Protein AF-A0AAN6MDE5-F1 (afdb_monomer)

Foldseek 3Di:
DDDDDWDFADPPPRDDDDDDDDPVVVVVVVVQVVCVVVPNDDDDDPPPCPVVDDDDDLVRIPCNVVVNDPCVPVD

Mean predicted aligned error: 6.56 Å

Sequence (75 aa):
YDAVVFKQRCRTCQHLDTMRINENSYIERVAYRLKKWTGVPMETPEYNGEERGPPHESSLCEGCKARCCPMLERS

Organism: NCBI:txid2831512

Solvent-accessible surface area (backbone atoms only — not comparable to full-atom values): 5112 Å² total; per-residue (Å²): 139,89,79,89,83,71,56,63,35,41,88,88,76,62,45,81,71,86,86,86,69,62,62,69,65,50,51,52,54,52,54,51,50,54,40,49,76,73,67,46,92,69,83,82,80,83,77,69,73,80,82,60,66,81,82,89,48,65,94,41,22,48,29,39,74,67,72,71,34,93,65,63,86,76,118

pLDDT: mean 83.22, std 11.21, range [47.72, 95.31]

InterPro domains:
  IPR027377 ZAR1/RTP1-5-like, 3CxxC-type zinc finger [PF13695] (2-66)

Structure (mmCIF, N/CA/C/O backbone):
data_AF-A0AAN6MDE5-F1
#
_entry.id   AF-A0AAN6MDE5-F1
#
loop_
_atom_site.group_PDB
_atom_site.id
_atom_site.type_symbol
_atom_site.label_atom_id
_atom_site.label_alt_id
_atom_site.label_comp_id
_atom_site.label_asym_id
_atom_site.label_entity_id
_atom_site.label_seq_id
_atom_site.pdbx_PDB_ins_code
_atom_site.Cartn_x
_atom_site.Cartn_y
_atom_site.Cartn_z
_atom_site.occupancy
_atom_site.B_iso_or_equiv
_atom_site.auth_seq_id
_atom_site.auth_comp_id
_atom_site.auth_asym_id
_atom_site.auth_atom_id
_atom_site.pdbx_PD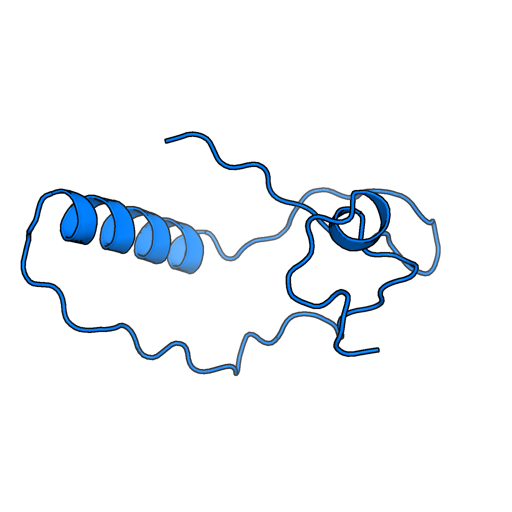B_model_num
ATOM 1 N N . TYR A 1 1 ? -6.930 -11.872 8.604 1.00 64.94 1 TYR A N 1
ATOM 2 C CA . TYR A 1 1 ? -7.249 -10.876 7.564 1.00 64.94 1 TYR A CA 1
ATOM 3 C C . TYR A 1 1 ? -6.169 -11.014 6.528 1.00 64.94 1 TYR A C 1
ATOM 5 O O . TYR A 1 1 ? -5.017 -10.761 6.860 1.00 64.94 1 TYR A O 1
ATOM 13 N N . ASP A 1 2 ? -6.551 -11.432 5.327 1.00 73.94 2 ASP A N 1
ATOM 14 C CA . ASP A 1 2 ? -5.609 -11.671 4.242 1.00 73.94 2 ASP A CA 1
ATOM 15 C C . ASP A 1 2 ? -5.788 -10.560 3.215 1.00 73.94 2 ASP A C 1
ATOM 17 O O . ASP A 1 2 ? -6.906 -10.250 2.799 1.00 73.94 2 ASP A O 1
ATOM 21 N N . ALA A 1 3 ? -4.686 -9.915 2.847 1.00 73.94 3 ALA A N 1
ATOM 22 C CA . ALA A 1 3 ? -4.681 -8.845 1.867 1.00 73.94 3 ALA A CA 1
ATOM 23 C C . ALA A 1 3 ? -3.634 -9.130 0.802 1.00 73.94 3 ALA A C 1
ATOM 25 O O . ALA A 1 3 ? -2.471 -9.387 1.107 1.00 73.94 3 ALA A O 1
ATOM 26 N N . VAL A 1 4 ? -4.050 -9.021 -0.456 1.00 82.00 4 VAL A N 1
ATOM 27 C CA . VAL A 1 4 ? -3.135 -9.000 -1.593 1.00 82.00 4 VAL A CA 1
ATOM 28 C C . VAL A 1 4 ? -2.753 -7.549 -1.853 1.00 82.00 4 VAL A C 1
ATOM 30 O O . VAL A 1 4 ? -3.621 -6.696 -2.047 1.00 82.00 4 VAL A O 1
ATOM 33 N N . VAL A 1 5 ? -1.453 -7.262 -1.849 1.00 81.62 5 VAL A N 1
ATOM 34 C CA . VAL A 1 5 ? -0.923 -5.926 -2.135 1.00 81.62 5 VAL A CA 1
ATOM 35 C C . VAL A 1 5 ? -0.247 -5.943 -3.501 1.00 81.62 5 VAL A C 1
ATOM 37 O O . VAL A 1 5 ? 0.719 -6.672 -3.720 1.00 81.62 5 VAL A O 1
ATOM 40 N N . PHE A 1 6 ? -0.759 -5.131 -4.427 1.00 87.69 6 PHE A N 1
ATOM 41 C CA . PHE A 1 6 ? -0.140 -4.916 -5.733 1.00 87.69 6 PHE A CA 1
ATOM 42 C C . PHE A 1 6 ? 0.857 -3.757 -5.683 1.00 87.69 6 PHE A C 1
ATOM 44 O O . PHE A 1 6 ? 0.678 -2.798 -4.934 1.00 87.69 6 PHE A O 1
ATOM 51 N N . LYS A 1 7 ? 1.890 -3.829 -6.525 1.00 86.56 7 LYS A N 1
ATOM 52 C CA . LYS A 1 7 ? 2.926 -2.798 -6.663 1.00 86.56 7 LYS A CA 1
ATOM 53 C C . LYS A 1 7 ? 3.109 -2.384 -8.119 1.00 86.56 7 LYS A C 1
ATOM 55 O O . LYS A 1 7 ? 2.685 -3.093 -9.034 1.00 86.56 7 LYS A O 1
ATOM 60 N N . GLN A 1 8 ? 3.741 -1.232 -8.317 1.00 89.38 8 GLN A N 1
ATOM 61 C CA . GLN A 1 8 ? 4.191 -0.799 -9.637 1.00 89.38 8 GLN A CA 1
ATOM 62 C C . GLN A 1 8 ? 5.565 -1.400 -9.931 1.00 89.38 8 GLN A C 1
ATOM 64 O O . GLN A 1 8 ? 6.412 -1.487 -9.040 1.00 89.38 8 GLN A O 1
ATOM 69 N N . ARG A 1 9 ? 5.790 -1.826 -11.173 1.00 90.94 9 ARG A N 1
ATOM 70 C CA . ARG A 1 9 ? 7.110 -2.245 -11.654 1.00 90.94 9 ARG A CA 1
ATOM 71 C C . ARG A 1 9 ? 8.050 -1.052 -11.752 1.00 90.94 9 ARG A C 1
ATOM 73 O O . ARG A 1 9 ? 7.625 0.064 -12.036 1.00 90.94 9 ARG A O 1
ATOM 80 N N . CYS A 1 10 ? 9.343 -1.306 -11.570 1.00 88.06 10 CYS A N 1
ATOM 81 C CA . CYS A 1 10 ? 10.364 -0.298 -11.829 1.00 88.06 10 CYS A CA 1
ATOM 82 C C . CYS A 1 10 ? 10.352 0.114 -13.310 1.00 88.06 10 CYS A C 1
ATOM 84 O O . CYS A 1 10 ? 10.353 -0.750 -14.187 1.00 88.06 10 CYS A O 1
ATOM 86 N N . ARG A 1 11 ? 10.404 1.422 -13.592 1.00 88.69 11 ARG A N 1
ATOM 87 C CA . ARG A 1 11 ? 10.476 1.956 -14.965 1.00 88.69 11 ARG A CA 1
ATOM 88 C C . ARG A 1 11 ? 11.698 1.440 -15.730 1.00 88.69 11 ARG A C 1
ATOM 90 O O . ARG A 1 11 ? 11.592 1.134 -16.910 1.00 88.69 11 ARG A O 1
ATOM 97 N N . THR A 1 12 ? 12.841 1.335 -15.054 1.00 89.69 12 THR A N 1
ATOM 98 C CA . THR A 1 12 ? 14.126 1.019 -15.694 1.00 89.69 12 THR A CA 1
ATOM 99 C C . THR A 1 12 ? 14.315 -0.477 -15.918 1.00 89.69 12 THR A C 1
ATOM 101 O O . THR A 1 12 ? 14.681 -0.890 -17.010 1.00 89.69 12 THR A O 1
ATOM 104 N N . CYS A 1 13 ? 14.074 -1.301 -14.894 1.00 90.38 13 CYS A N 1
ATOM 105 C CA . CYS A 1 13 ? 14.371 -2.736 -14.954 1.00 90.38 13 CYS A CA 1
ATOM 106 C C . CYS A 1 13 ? 13.129 -3.634 -15.053 1.00 90.38 13 CYS A C 1
ATOM 108 O O . CYS A 1 13 ? 13.272 -4.843 -15.173 1.00 90.38 13 CYS A O 1
ATOM 110 N N . GLN A 1 14 ? 11.914 -3.077 -14.964 1.00 88.25 14 GLN A N 1
ATOM 111 C CA . GLN A 1 14 ? 10.628 -3.797 -14.989 1.00 88.25 14 GLN A CA 1
ATOM 112 C C . GLN A 1 14 ? 10.447 -4.906 -13.934 1.00 88.25 14 GLN A C 1
ATOM 114 O O . GLN A 1 14 ? 9.438 -5.625 -13.937 1.00 88.25 14 GLN A O 1
ATOM 119 N N . HIS A 1 15 ? 11.380 -5.025 -12.990 1.00 88.00 15 HIS A N 1
ATOM 120 C CA . HIS A 1 15 ? 11.286 -5.966 -11.889 1.00 88.00 15 HIS A CA 1
ATOM 121 C C . HIS A 1 15 ? 10.373 -5.457 -10.774 1.00 88.00 15 HIS A C 1
ATOM 123 O O . HIS A 1 15 ? 10.127 -4.262 -10.584 1.00 88.00 15 HIS A O 1
ATOM 129 N N . LEU A 1 16 ? 9.863 -6.438 -10.041 1.00 86.56 16 LEU A N 1
ATOM 130 C CA . LEU A 1 16 ? 9.002 -6.301 -8.885 1.00 86.56 16 LEU A CA 1
ATOM 131 C C . LEU A 1 16 ? 9.881 -6.301 -7.626 1.00 86.56 16 LEU A C 1
ATOM 133 O O . LEU A 1 16 ? 9.989 -7.326 -6.960 1.00 86.56 16 LEU A O 1
ATOM 137 N N . ASP A 1 17 ? 10.492 -5.163 -7.302 1.00 75.12 17 ASP A N 1
ATOM 138 C CA . ASP A 1 17 ? 11.384 -5.029 -6.137 1.00 75.12 17 ASP A CA 1
ATOM 139 C C . ASP A 1 17 ? 10.640 -5.175 -4.792 1.00 75.12 17 ASP A C 1
ATOM 141 O O . ASP A 1 17 ? 9.404 -5.174 -4.737 1.00 75.12 17 ASP A O 1
ATOM 145 N N . THR A 1 18 ? 11.387 -5.334 -3.701 1.00 79.50 18 THR A N 1
ATOM 146 C CA . THR A 1 18 ? 10.880 -5.457 -2.333 1.00 79.50 18 THR A CA 1
ATOM 147 C C . THR A 1 18 ? 10.023 -4.250 -1.973 1.00 79.50 18 THR A C 1
ATOM 149 O O . THR A 1 18 ? 10.396 -3.095 -2.179 1.00 79.50 18 THR A O 1
ATOM 152 N N . MET A 1 19 ? 8.836 -4.526 -1.442 1.00 73.62 19 MET A N 1
ATOM 153 C CA . MET A 1 19 ? 7.878 -3.496 -1.077 1.00 73.62 19 MET A CA 1
ATOM 154 C C . MET A 1 19 ? 8.431 -2.659 0.081 1.00 73.62 19 MET A C 1
ATOM 156 O O . MET A 1 19 ? 8.663 -3.181 1.168 1.00 73.62 19 MET A O 1
ATOM 160 N N . ARG A 1 20 ? 8.619 -1.358 -0.150 1.00 75.25 20 ARG A N 1
ATOM 161 C CA . ARG A 1 20 ? 8.978 -0.399 0.898 1.00 75.25 20 ARG A CA 1
ATOM 162 C C . ARG A 1 20 ? 7.709 0.285 1.381 1.00 75.25 20 ARG A C 1
ATOM 164 O O . ARG A 1 20 ? 7.102 1.050 0.638 1.00 75.25 20 ARG A O 1
ATOM 171 N N . ILE A 1 21 ? 7.303 -0.020 2.606 1.00 76.69 21 ILE A N 1
ATOM 172 C CA . ILE A 1 21 ? 6.228 0.680 3.309 1.00 76.69 21 ILE A CA 1
ATOM 173 C C . ILE A 1 21 ? 6.814 1.225 4.607 1.00 76.69 21 ILE A C 1
ATOM 175 O O . ILE A 1 21 ? 7.657 0.576 5.223 1.00 76.69 21 ILE A O 1
ATOM 179 N N . ASN A 1 22 ? 6.370 2.413 5.013 1.00 82.38 22 ASN A N 1
ATOM 180 C CA . ASN A 1 22 ? 6.629 2.927 6.350 1.00 82.38 22 ASN A CA 1
ATOM 181 C C . ASN A 1 22 ? 5.947 2.001 7.372 1.00 82.38 22 ASN A C 1
ATOM 183 O O . ASN A 1 22 ? 4.719 1.926 7.431 1.00 82.38 22 ASN A O 1
ATOM 187 N N . GLU A 1 23 ? 6.752 1.265 8.137 1.00 84.44 23 GLU A N 1
ATOM 188 C CA . GLU A 1 23 ? 6.274 0.238 9.064 1.00 84.44 23 GLU A CA 1
ATOM 189 C C . GLU A 1 23 ? 5.296 0.804 10.098 1.00 84.44 23 GLU A C 1
ATOM 191 O O . GLU A 1 23 ? 4.230 0.226 10.303 1.00 84.44 23 GLU A O 1
ATOM 196 N N . ASN A 1 24 ? 5.588 1.980 10.659 1.00 85.75 24 ASN A N 1
ATOM 197 C CA . ASN A 1 24 ? 4.713 2.632 11.633 1.00 85.75 24 ASN A CA 1
ATOM 198 C C . ASN A 1 24 ? 3.349 2.961 11.013 1.00 85.75 24 ASN A C 1
ATOM 200 O O . ASN A 1 24 ? 2.315 2.563 11.548 1.00 85.75 24 ASN A O 1
ATOM 204 N N . SER A 1 25 ? 3.345 3.579 9.826 1.00 82.06 25 SER A N 1
ATOM 205 C CA . SER A 1 25 ? 2.115 3.885 9.076 1.00 82.06 25 SER A CA 1
ATOM 206 C C . SER A 1 25 ? 1.306 2.618 8.755 1.00 82.06 25 SER A C 1
ATOM 208 O O . SER A 1 25 ? 0.074 2.596 8.843 1.00 82.06 25 SER A O 1
ATOM 210 N N . TYR A 1 26 ? 1.982 1.513 8.424 1.00 83.12 26 TYR A N 1
ATOM 211 C CA . TYR A 1 26 ? 1.324 0.230 8.183 1.00 83.12 26 TYR A CA 1
ATOM 212 C C . TYR A 1 26 ? 0.687 -0.346 9.450 1.00 83.12 26 TYR A C 1
ATOM 214 O O . TYR A 1 26 ? -0.485 -0.732 9.420 1.00 83.12 26 TYR A O 1
ATOM 222 N N . ILE A 1 27 ? 1.432 -0.375 10.558 1.00 88.62 27 ILE A N 1
ATOM 223 C CA . ILE A 1 27 ? 0.960 -0.877 11.851 1.00 88.62 27 ILE A CA 1
ATOM 224 C C . ILE A 1 27 ? -0.260 -0.078 12.312 1.00 88.62 27 ILE A C 1
ATOM 226 O O . ILE A 1 27 ? -1.285 -0.673 12.651 1.00 88.62 27 ILE A O 1
ATOM 230 N N . GLU A 1 28 ? -0.201 1.253 12.252 1.00 88.81 28 GLU A N 1
ATOM 231 C CA . GLU A 1 28 ? -1.311 2.132 12.629 1.00 88.81 28 GLU A CA 1
ATOM 232 C C . GLU A 1 28 ? -2.564 1.862 11.790 1.00 88.81 28 GLU A C 1
ATOM 234 O O . GLU A 1 28 ? -3.665 1.707 12.328 1.00 88.81 28 GLU A O 1
ATOM 239 N N . ARG A 1 29 ? -2.408 1.710 10.469 1.00 87.12 29 ARG A N 1
ATOM 240 C CA . ARG A 1 29 ? -3.519 1.381 9.564 1.00 87.12 29 ARG A CA 1
ATOM 241 C C . ARG A 1 29 ? -4.143 0.020 9.865 1.00 87.12 29 ARG A C 1
ATOM 243 O O . ARG A 1 29 ? -5.370 -0.104 9.813 1.00 87.12 29 ARG A O 1
ATOM 250 N N . VAL A 1 30 ? -3.330 -1.001 10.138 1.00 88.81 30 VAL A N 1
ATOM 251 C CA . VAL A 1 30 ? -3.820 -2.346 10.479 1.00 88.81 30 VAL A CA 1
ATOM 252 C C . VAL A 1 30 ? -4.549 -2.315 11.822 1.00 88.81 30 VAL A C 1
ATOM 254 O O . VAL A 1 30 ? -5.684 -2.788 11.905 1.00 88.81 30 VAL A O 1
ATOM 257 N N . ALA A 1 31 ? -3.953 -1.697 12.844 1.00 92.12 31 ALA A N 1
ATOM 258 C CA . ALA A 1 31 ? -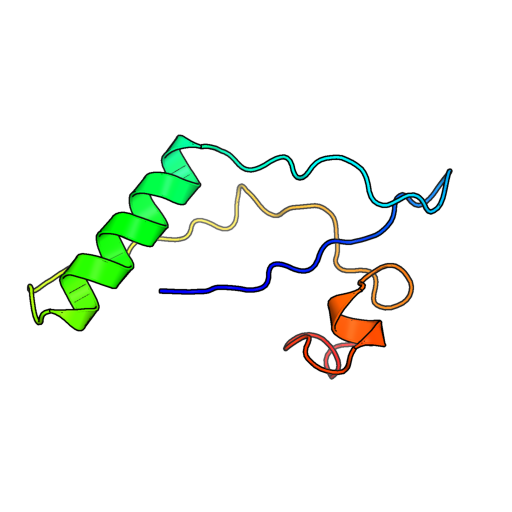4.553 -1.560 14.167 1.00 92.12 31 ALA A CA 1
ATOM 259 C C . ALA A 1 31 ? -5.892 -0.808 14.115 1.00 92.12 31 ALA A C 1
ATOM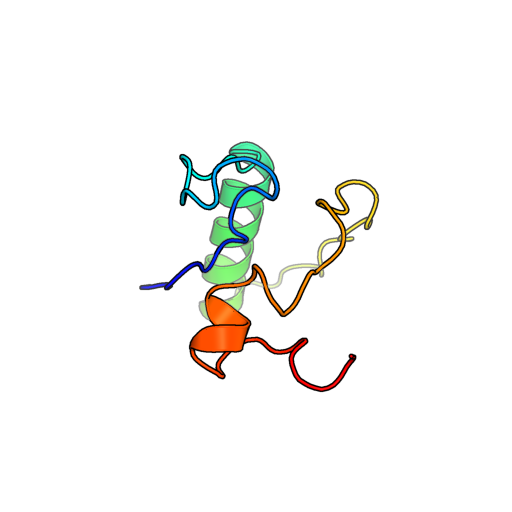 261 O O . ALA A 1 31 ? -6.873 -1.254 14.714 1.00 92.12 31 ALA A O 1
ATOM 262 N N . TYR A 1 32 ? -5.964 0.288 13.353 1.00 92.44 32 TYR A N 1
ATOM 263 C CA . TYR A 1 32 ? -7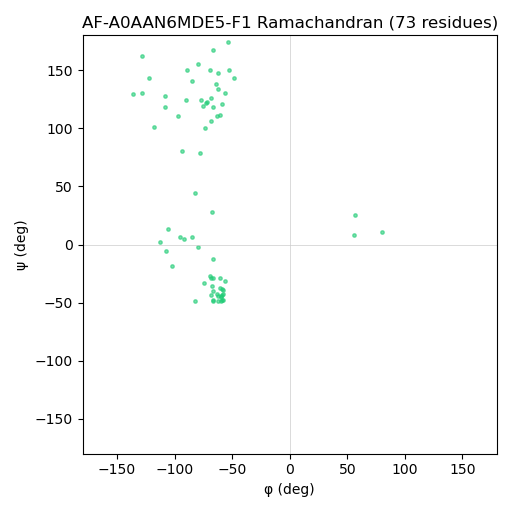.203 1.035 13.133 1.00 92.44 32 TYR A CA 1
ATOM 264 C C . TYR A 1 32 ? -8.303 0.160 12.518 1.00 92.44 32 TYR A C 1
ATOM 266 O O . TYR A 1 32 ? -9.425 0.140 13.026 1.00 92.44 32 TYR A O 1
ATOM 274 N N . ARG A 1 33 ? -7.994 -0.603 11.457 1.00 90.88 33 ARG A N 1
ATOM 275 C CA . ARG A 1 33 ? -8.978 -1.484 10.803 1.00 90.88 33 ARG A CA 1
ATOM 276 C C . ARG A 1 33 ? -9.496 -2.567 11.740 1.00 90.88 33 ARG A C 1
ATOM 278 O O . ARG A 1 33 ? -10.703 -2.775 11.793 1.00 90.88 33 ARG A O 1
ATOM 285 N N . LEU A 1 34 ? -8.606 -3.208 12.499 1.00 93.06 34 LEU A N 1
ATOM 286 C CA . LEU A 1 34 ? -8.990 -4.235 13.468 1.00 93.06 34 LEU A CA 1
ATOM 287 C C . LEU A 1 34 ? -9.943 -3.673 14.526 1.00 93.06 34 LEU A C 1
ATOM 289 O O . LEU A 1 34 ? -11.009 -4.243 14.734 1.00 93.06 34 LEU A O 1
ATOM 293 N N . LYS A 1 35 ? -9.606 -2.524 15.124 1.00 93.69 35 LYS A N 1
ATOM 294 C CA . LYS A 1 35 ? -10.467 -1.846 16.106 1.00 93.69 35 LYS A CA 1
ATOM 295 C C . LYS A 1 35 ? -11.828 -1.470 15.512 1.00 93.69 35 LYS A C 1
ATOM 297 O O . LYS A 1 35 ? -12.860 -1.719 16.128 1.00 93.69 35 LYS A O 1
ATOM 302 N N . LYS A 1 36 ? -11.855 -0.910 14.298 1.00 93.06 36 LYS A N 1
ATOM 303 C CA . LYS A 1 36 ? -13.109 -0.489 13.656 1.00 93.06 36 LYS A CA 1
ATOM 304 C C . LYS A 1 36 ? -14.015 -1.676 13.318 1.00 93.06 36 LYS A C 1
ATOM 306 O O . LYS A 1 36 ? -15.221 -1.589 13.518 1.00 93.06 36 LYS A O 1
ATOM 311 N N . TRP A 1 37 ? -13.453 -2.791 12.845 1.00 91.50 37 TRP A N 1
ATOM 312 C CA . TRP A 1 37 ? -14.226 -4.004 12.545 1.00 91.50 37 TRP A CA 1
ATOM 313 C C . TRP A 1 37 ? -14.791 -4.690 13.783 1.00 91.50 37 TRP A C 1
ATOM 315 O O . TRP A 1 37 ? -15.847 -5.307 13.692 1.00 91.50 37 TRP A O 1
ATOM 325 N N . THR A 1 38 ? -14.134 -4.561 14.936 1.00 95.31 38 THR A N 1
ATOM 326 C CA . THR A 1 38 ? -14.661 -5.071 16.209 1.00 95.31 38 THR A CA 1
ATOM 327 C C . THR A 1 38 ? -15.625 -4.099 16.896 1.00 95.31 38 THR A C 1
ATOM 329 O O . THR A 1 38 ? -16.057 -4.363 18.014 1.00 95.31 38 THR A O 1
ATOM 332 N N . GLY A 1 39 ? -15.990 -2.988 16.242 1.00 94.50 39 GLY A N 1
ATOM 333 C CA . GLY A 1 39 ? -16.962 -2.021 16.756 1.00 94.50 39 GLY A CA 1
ATOM 334 C C . GLY A 1 39 ? -16.401 -1.036 17.782 1.00 94.50 39 GLY A C 1
ATOM 335 O O . GLY A 1 39 ? -17.174 -0.309 18.403 1.00 94.50 39 GLY A O 1
ATOM 336 N N . VAL A 1 40 ? -15.078 -0.975 17.962 1.00 95.19 40 VAL A N 1
ATOM 337 C CA . VAL A 1 40 ? -14.454 0.035 18.825 1.00 95.19 40 VAL A CA 1
ATOM 338 C C . VAL A 1 40 ? -14.622 1.412 18.168 1.00 95.19 40 VAL A C 1
ATOM 340 O O . VAL A 1 40 ? -14.220 1.579 17.009 1.00 95.19 40 VAL A O 1
ATOM 343 N N . PRO A 1 41 ? -15.182 2.412 18.876 1.00 93.31 41 PRO A N 1
ATOM 344 C CA . PRO A 1 41 ? -15.255 3.776 18.372 1.00 93.31 41 PRO A CA 1
ATOM 345 C C . PRO A 1 41 ? -13.851 4.309 18.082 1.00 93.31 41 PRO 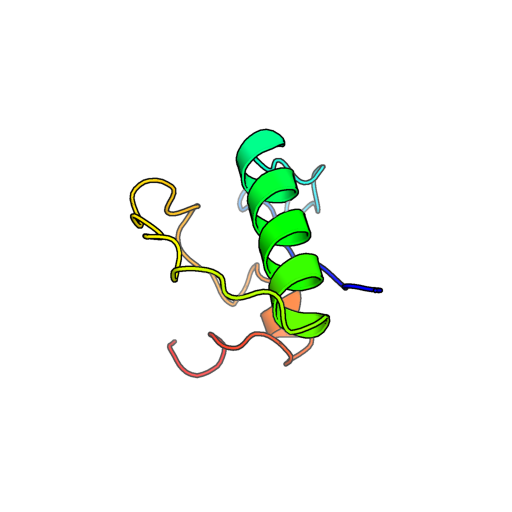A C 1
ATOM 347 O O . PRO A 1 41 ? -12.993 4.343 18.960 1.00 93.31 41 PRO A O 1
ATOM 350 N N . MET A 1 42 ? -13.614 4.699 16.833 1.00 92.94 42 MET A N 1
ATOM 351 C CA . MET A 1 42 ? -12.341 5.242 16.368 1.00 92.94 42 MET A CA 1
ATOM 352 C C . MET A 1 42 ? -12.612 6.447 15.475 1.00 92.94 42 MET A C 1
ATOM 354 O O . MET A 1 42 ? -13.390 6.342 14.513 1.00 92.94 42 MET A O 1
ATOM 358 N N . GLU A 1 43 ? -11.928 7.551 15.764 1.00 90.69 43 GLU A N 1
ATOM 359 C CA . GLU A 1 43 ? -11.879 8.725 14.895 1.00 90.69 43 GLU A CA 1
ATOM 360 C C . GLU A 1 43 ? -11.237 8.371 13.551 1.00 90.69 43 GLU A C 1
ATOM 362 O O . GLU A 1 43 ? -10.393 7.475 13.458 1.00 90.69 43 GLU A O 1
ATOM 367 N N . THR A 1 44 ? -11.686 9.028 12.483 1.00 84.94 44 THR A N 1
ATOM 368 C CA . THR A 1 44 ? -11.137 8.804 11.143 1.00 84.94 44 THR A CA 1
ATOM 369 C C . THR A 1 44 ? -9.742 9.427 11.076 1.00 84.94 44 THR A C 1
ATOM 371 O O . THR A 1 44 ? -9.640 10.633 11.283 1.00 84.94 44 THR A O 1
ATOM 374 N N . PRO A 1 45 ? -8.679 8.656 10.776 1.00 83.19 45 PRO A N 1
ATOM 375 C CA . PRO A 1 45 ? -7.337 9.209 10.675 1.00 83.19 45 PRO A CA 1
ATOM 376 C C . PRO A 1 45 ? -7.262 10.214 9.527 1.00 83.19 45 PRO A C 1
ATOM 378 O O . PRO A 1 45 ? -7.777 9.952 8.434 1.00 83.19 45 PRO A O 1
ATOM 381 N N . GLU A 1 46 ? -6.580 11.332 9.754 1.00 79.19 46 GLU A N 1
ATOM 382 C CA . GLU A 1 46 ? -6.226 12.261 8.688 1.00 79.19 46 GLU A CA 1
ATOM 383 C C . GLU A 1 46 ? -5.098 11.652 7.854 1.00 79.19 46 GLU A C 1
ATOM 385 O O . GLU A 1 46 ? -3.925 11.655 8.225 1.00 79.19 46 GLU A O 1
ATOM 390 N N . TYR A 1 47 ? -5.459 11.080 6.706 1.00 70.62 47 TYR A N 1
ATOM 391 C CA . TYR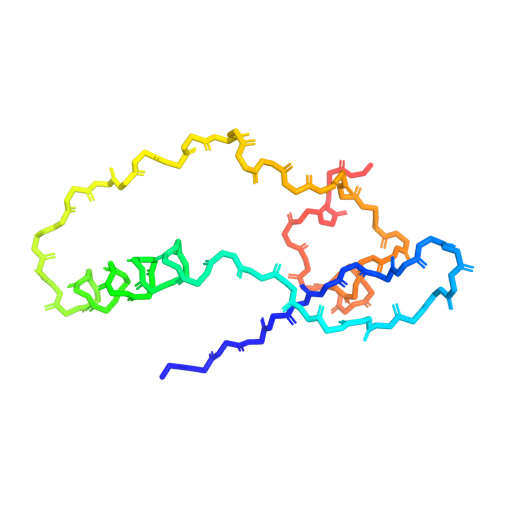 A 1 47 ? -4.480 10.644 5.719 1.00 70.62 47 TYR A CA 1
ATOM 392 C C . TYR A 1 47 ? -3.988 11.868 4.949 1.00 70.62 47 TYR A C 1
ATOM 394 O O . TYR A 1 47 ? -4.433 12.138 3.830 1.00 70.62 47 TYR A O 1
ATOM 402 N N . ASN A 1 48 ? -3.082 12.627 5.564 1.00 62.75 48 ASN A N 1
ATOM 403 C CA . ASN A 1 48 ? -2.402 13.731 4.902 1.00 62.75 48 ASN A CA 1
ATOM 404 C C . ASN A 1 48 ? -1.629 13.138 3.723 1.00 62.75 48 ASN A C 1
ATOM 406 O O . ASN A 1 48 ? -0.694 12.359 3.895 1.00 62.75 48 ASN A O 1
ATOM 410 N N . GLY A 1 49 ? -2.065 13.445 2.498 1.00 58.31 49 GLY A N 1
ATOM 411 C CA . GLY A 1 49 ? -1.495 12.917 1.253 1.00 58.31 49 GLY A CA 1
ATOM 412 C C . GLY A 1 49 ? -0.074 13.414 0.956 1.00 58.31 49 GLY A C 1
ATOM 413 O O . GLY A 1 49 ? 0.283 13.562 -0.211 1.00 58.31 49 GLY A O 1
ATOM 414 N N . GLU A 1 50 ? 0.699 13.745 1.983 1.00 54.62 50 GLU A N 1
ATOM 415 C CA . GLU A 1 50 ? 2.096 14.160 1.920 1.00 54.62 50 GLU A CA 1
ATOM 416 C C . GLU A 1 50 ? 3.003 12.957 1.634 1.00 54.62 50 GLU A C 1
ATOM 418 O O . GLU A 1 50 ? 3.924 13.068 0.832 1.00 54.62 50 GLU A O 1
ATOM 423 N N . GLU A 1 51 ? 2.651 11.760 2.121 1.00 59.88 51 GLU A N 1
ATOM 424 C CA . GLU A 1 51 ? 3.241 10.490 1.667 1.00 59.88 51 GLU A CA 1
ATOM 425 C C . GLU A 1 51 ? 2.579 9.990 0.368 1.00 59.88 51 GLU A C 1
ATOM 427 O O . GLU A 1 51 ? 2.218 8.817 0.218 1.00 59.88 51 GLU A O 1
ATOM 432 N N . ARG A 1 52 ? 2.369 10.885 -0.606 1.00 66.19 52 ARG A N 1
ATOM 433 C CA . ARG A 1 52 ? 1.977 10.456 -1.949 1.00 66.19 52 ARG A CA 1
ATOM 434 C C . ARG A 1 52 ? 3.167 9.723 -2.558 1.00 66.19 52 ARG A C 1
ATOM 436 O O . ARG A 1 52 ? 4.172 10.327 -2.921 1.00 66.19 52 ARG A O 1
ATOM 443 N N . GLY A 1 53 ? 3.041 8.398 -2.640 1.00 70.38 53 GLY A N 1
ATOM 444 C CA . GLY A 1 53 ? 3.955 7.556 -3.403 1.00 70.38 53 GLY A CA 1
ATOM 445 C C . GLY A 1 53 ? 4.088 8.037 -4.856 1.00 70.38 53 GLY A C 1
ATOM 446 O O . GLY A 1 53 ? 3.379 8.953 -5.284 1.00 70.38 53 GLY A O 1
ATOM 447 N N . PRO A 1 54 ? 4.987 7.425 -5.644 1.00 78.38 54 PRO A N 1
ATOM 448 C CA . PRO A 1 54 ? 5.170 7.811 -7.037 1.00 78.38 54 PRO A CA 1
ATOM 449 C C . PRO A 1 54 ? 3.831 7.808 -7.795 1.00 78.38 54 PRO A C 1
ATOM 451 O O . PRO A 1 54 ? 2.946 7.012 -7.456 1.00 78.38 54 PRO A O 1
ATOM 454 N N . PRO A 1 55 ? 3.679 8.665 -8.824 1.00 85.44 55 PRO A N 1
ATOM 455 C CA . PRO A 1 55 ? 2.473 8.707 -9.635 1.00 85.44 55 PRO A CA 1
ATOM 456 C C . PRO A 1 55 ? 2.043 7.316 -10.093 1.00 85.44 55 PRO A C 1
ATOM 458 O O . PRO A 1 55 ? 2.874 6.453 -10.395 1.00 85.44 55 PRO A O 1
ATOM 461 N N . HIS A 1 56 ? 0.732 7.103 -10.138 1.00 88.31 56 HIS A N 1
ATOM 462 C CA . HIS A 1 56 ? 0.192 5.841 -10.605 1.00 88.31 56 HIS A CA 1
ATOM 463 C C . HIS A 1 56 ? 0.373 5.709 -12.123 1.00 88.31 56 HIS A C 1
ATOM 465 O O . HIS A 1 56 ? -0.117 6.535 -12.888 1.00 88.31 56 HIS A O 1
ATOM 471 N N . GLU A 1 57 ? 1.047 4.649 -12.553 1.00 91.38 57 GLU A N 1
ATOM 472 C CA . GLU A 1 57 ? 1.311 4.310 -13.946 1.00 91.38 57 GLU A CA 1
ATOM 473 C C . GLU A 1 57 ? 0.649 2.978 -14.277 1.00 91.38 57 GLU A C 1
ATOM 475 O O . GLU A 1 57 ? 1.173 1.902 -13.972 1.00 91.38 57 GLU A O 1
ATOM 480 N N . SER A 1 58 ? -0.505 3.041 -14.939 1.00 90.94 58 SER A N 1
ATOM 481 C CA . 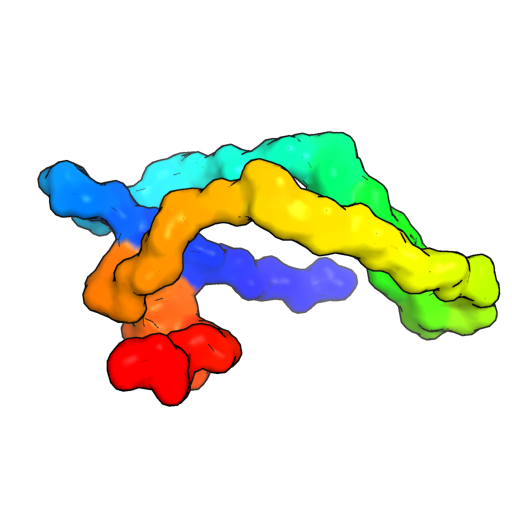SER A 1 58 ? -1.331 1.867 -15.241 1.00 90.94 58 SER A CA 1
ATOM 482 C C . SER A 1 58 ? -0.581 0.772 -16.015 1.00 90.94 58 SER A C 1
ATOM 484 O O . SER A 1 58 ? -0.847 -0.410 -15.809 1.00 90.94 58 SER A O 1
ATOM 486 N N . SER A 1 59 ? 0.393 1.136 -16.857 1.00 91.25 59 SER A N 1
ATOM 487 C CA . SER A 1 59 ? 1.238 0.191 -17.608 1.00 91.25 59 SER A CA 1
ATOM 488 C C . SER A 1 59 ? 2.211 -0.601 -16.722 1.00 91.25 59 SER A C 1
ATOM 490 O O . SER A 1 59 ? 2.586 -1.731 -17.050 1.00 91.25 59 SER A O 1
ATOM 492 N N . LEU A 1 60 ? 2.605 -0.040 -15.577 1.00 91.88 60 LEU A N 1
ATOM 493 C CA . LEU A 1 60 ? 3.543 -0.646 -14.630 1.00 91.88 60 LEU A CA 1
ATOM 494 C C . LEU A 1 60 ? 2.841 -1.249 -13.411 1.00 91.88 60 LEU A C 1
ATOM 496 O O . LEU A 1 60 ? 3.436 -2.076 -12.725 1.00 91.88 60 LEU A O 1
ATOM 500 N N . CYS A 1 61 ? 1.595 -0.867 -13.141 1.00 91.88 61 CYS A N 1
ATOM 501 C CA . CYS A 1 61 ? 0.812 -1.342 -12.007 1.00 91.88 61 CYS A CA 1
ATOM 502 C C . CYS A 1 61 ? 0.292 -2.774 -12.212 1.00 91.88 61 CYS A C 1
ATOM 504 O O . CYS A 1 61 ? -0.524 -3.042 -13.098 1.00 91.88 61 CYS A O 1
ATOM 506 N N . GLU A 1 62 ? 0.689 -3.700 -11.334 1.00 92.50 62 GLU A N 1
ATOM 507 C CA . GLU A 1 62 ? 0.205 -5.087 -11.397 1.00 92.50 62 GLU A CA 1
ATOM 508 C C . GLU A 1 62 ? -1.295 -5.200 -11.099 1.00 92.50 62 GLU A C 1
ATOM 510 O O . GLU A 1 62 ? -1.969 -6.061 -11.657 1.00 92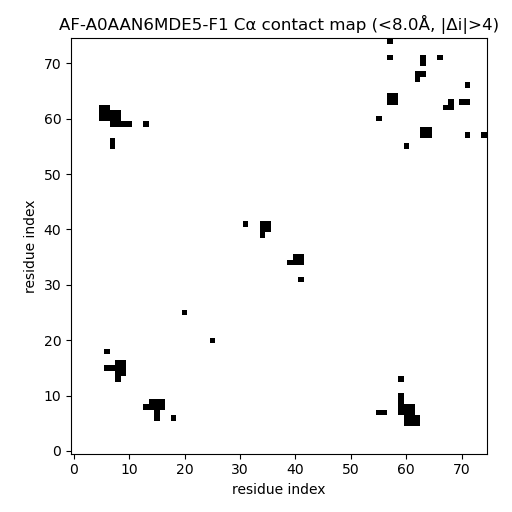.50 62 GLU A O 1
ATOM 515 N N . GLY A 1 63 ? -1.845 -4.292 -10.288 1.00 92.31 63 GLY A N 1
ATOM 516 C CA . GLY A 1 63 ? -3.282 -4.246 -10.022 1.00 92.31 63 GLY A CA 1
ATOM 517 C C . GLY A 1 63 ? -4.092 -3.852 -11.260 1.00 92.31 63 GLY A C 1
ATOM 518 O O . GLY A 1 63 ? -5.184 -4.377 -11.469 1.00 92.31 63 GLY A O 1
ATOM 519 N N . CYS A 1 64 ? -3.563 -2.953 -12.100 1.00 93.31 64 CYS A N 1
ATOM 520 C CA . CYS A 1 64 ? -4.202 -2.589 -13.366 1.00 93.31 64 CYS A CA 1
ATOM 521 C C . CYS A 1 64 ? -4.173 -3.754 -14.352 1.00 93.31 64 CYS A C 1
ATOM 523 O O . CYS A 1 64 ? -5.197 -4.068 -14.953 1.00 93.31 64 CYS A O 1
ATOM 525 N N . LYS A 1 65 ? -3.036 -4.452 -14.451 1.00 91.81 65 LYS A N 1
ATOM 526 C CA . LYS A 1 65 ? -2.917 -5.670 -15.268 1.00 91.81 65 LYS A CA 1
ATOM 527 C C . LYS A 1 65 ? -3.870 -6.771 -14.805 1.00 91.81 65 LYS A C 1
ATOM 529 O O . LYS A 1 65 ? -4.462 -7.450 -15.636 1.00 91.81 65 LYS A O 1
ATOM 534 N N . ALA A 1 66 ? -4.062 -6.898 -13.493 1.00 92.50 66 ALA A N 1
ATOM 535 C CA . ALA A 1 66 ? -5.006 -7.832 -12.887 1.00 92.50 66 ALA A CA 1
ATOM 536 C C . ALA A 1 66 ? -6.471 -7.353 -12.912 1.00 92.50 66 ALA A C 1
ATOM 538 O O . ALA A 1 66 ? -7.343 -8.083 -12.456 1.00 92.50 66 ALA A O 1
ATOM 539 N N . ARG A 1 67 ? -6.758 -6.144 -13.423 1.00 90.44 67 ARG A N 1
ATOM 540 C CA . ARG A 1 67 ? -8.094 -5.512 -13.441 1.00 90.44 67 ARG A CA 1
ATOM 541 C C . ARG A 1 67 ? -8.765 -5.350 -12.067 1.00 90.44 67 ARG A C 1
ATOM 543 O O . ARG A 1 67 ? -9.980 -5.229 -11.984 1.00 90.44 67 ARG A O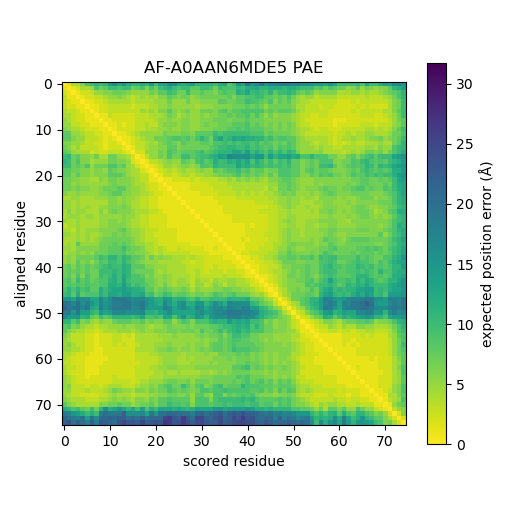 1
ATOM 550 N N . CYS A 1 68 ? -7.974 -5.281 -11.000 1.00 90.50 68 CYS A N 1
ATOM 551 C CA . CYS A 1 68 ? -8.457 -5.082 -9.627 1.00 90.50 68 CYS A CA 1
ATOM 552 C C . CYS A 1 68 ? -8.039 -3.724 -9.041 1.00 90.50 68 CYS A C 1
ATOM 554 O O . CYS A 1 68 ? -8.294 -3.448 -7.870 1.00 90.50 68 CYS A O 1
ATOM 556 N N . CYS A 1 69 ? -7.348 -2.880 -9.818 1.00 89.38 69 CYS A N 1
ATOM 557 C CA . CYS A 1 69 ? -6.938 -1.558 -9.356 1.00 89.38 69 CYS A CA 1
ATOM 558 C C . CYS A 1 69 ? -8.128 -0.584 -9.380 1.00 89.38 69 CYS A C 1
ATOM 560 O O . CYS A 1 69 ? -8.680 -0.344 -10.453 1.00 89.38 69 CYS A O 1
ATOM 562 N N . PRO A 1 70 ? -8.473 0.068 -8.256 1.00 85.44 70 PRO A N 1
ATOM 563 C CA . PRO A 1 70 ? -9.535 1.074 -8.229 1.00 85.44 70 PRO A CA 1
ATOM 564 C C . PRO A 1 70 ? -9.200 2.341 -9.039 1.00 85.44 70 PRO A C 1
ATOM 566 O O . PRO A 1 70 ? -10.078 3.159 -9.283 1.00 85.44 70 PRO A O 1
ATOM 569 N N . MET A 1 71 ? -7.942 2.523 -9.464 1.00 81.94 71 MET A N 1
ATOM 570 C CA . MET A 1 71 ? -7.521 3.627 -10.339 1.00 81.94 71 MET A CA 1
ATOM 571 C C . MET A 1 71 ? -7.567 3.280 -11.837 1.00 81.94 71 MET A C 1
ATOM 573 O O . MET A 1 71 ? -7.145 4.098 -12.649 1.00 81.94 71 MET A O 1
ATOM 577 N N . LEU A 1 72 ? -8.063 2.096 -12.220 1.00 72.75 72 LEU A N 1
ATOM 578 C CA . LEU A 1 72 ? -8.103 1.648 -13.619 1.00 72.75 72 LEU A CA 1
ATOM 579 C C . LEU A 1 72 ? -8.943 2.566 -14.533 1.00 72.75 72 LEU A C 1
ATOM 581 O O . LEU A 1 72 ? -8.620 2.680 -15.706 1.00 72.75 72 LEU A O 1
ATOM 585 N N . GLU A 1 73 ? -9.966 3.246 -14.006 1.00 56.62 73 GLU A N 1
ATOM 586 C CA . GLU A 1 73 ? -10.869 4.130 -14.774 1.00 56.62 73 GLU A CA 1
ATOM 587 C C . GLU A 1 73 ? -10.470 5.619 -14.754 1.00 56.62 73 GLU A C 1
ATOM 589 O O . GLU A 1 73 ? -11.221 6.475 -15.211 1.00 56.62 73 GLU A O 1
ATOM 594 N N . ARG A 1 74 ? -9.306 5.959 -14.186 1.00 54.41 74 ARG A N 1
ATOM 595 C CA . ARG A 1 74 ? -8.835 7.352 -14.042 1.00 54.41 74 ARG A CA 1
ATOM 596 C C . ARG A 1 74 ? -7.706 7.735 -15.011 1.00 54.41 74 ARG A C 1
ATOM 598 O O . ARG A 1 74 ? -7.043 8.743 -14.774 1.00 54.41 74 ARG A O 1
ATOM 605 N N . SER A 1 75 ? -7.453 6.918 -16.035 1.00 47.72 75 SER A N 1
ATOM 606 C CA . SER A 1 75 ? -6.425 7.133 -17.068 1.00 47.72 75 SER A CA 1
ATOM 607 C C . SER A 1 75 ? -6.950 7.876 -18.282 1.00 47.72 75 SER A C 1
ATOM 609 O O . SER A 1 75 ? -8.035 7.467 -18.749 1.00 47.72 75 SER A O 1
#

Radius of gyration: 14.92 Å; Cα contacts (8 Å, |Δi|>4): 47; chains: 1; bounding box: 31×26×36 Å

Secondary structure (DSSP, 8-state):
-------BPPTTT---PPP---HHHHHHHHHHHHHHHTT---PPP---TTS--SPP-TTTBHHHHTT--TTTT--